Protein AF-A0A0D0C4F1-F1 (afdb_monomer_lite)

Structure (mmCIF, N/CA/C/O backbone):
data_AF-A0A0D0C4F1-F1
#
_entry.id   AF-A0A0D0C4F1-F1
#
loop_
_atom_site.group_PDB
_atom_site.id
_atom_site.type_symbol
_atom_site.label_atom_id
_atom_site.label_alt_id
_atom_site.label_comp_id
_atom_site.label_asym_id
_atom_site.label_entity_id
_atom_site.label_seq_id
_atom_site.pdbx_PDB_ins_code
_atom_site.Cartn_x
_atom_site.Cartn_y
_atom_site.Cartn_z
_atom_site.occupancy
_atom_site.B_iso_or_equiv
_atom_site.auth_seq_id
_atom_site.auth_comp_id
_atom_site.auth_asym_id
_atom_site.auth_atom_id
_atom_site.pdbx_PDB_model_num
ATOM 1 N N . MET A 1 1 ? -8.580 4.361 14.245 1.00 83.38 1 MET A N 1
ATOM 2 C CA . MET A 1 1 ? -8.570 3.431 13.095 1.00 83.38 1 MET A CA 1
ATOM 3 C C . MET A 1 1 ? -7.857 4.011 11.878 1.00 83.38 1 MET A C 1
ATOM 5 O O . MET A 1 1 ? -6.999 3.319 11.361 1.00 83.38 1 MET A O 1
ATOM 9 N N . ARG A 1 2 ? -8.082 5.276 11.476 1.00 88.12 2 ARG A N 1
ATOM 10 C CA . ARG A 1 2 ? -7.392 5.882 10.312 1.00 88.12 2 ARG A CA 1
ATOM 11 C C . ARG A 1 2 ? -5.863 5.753 10.309 1.00 88.12 2 ARG A C 1
ATOM 13 O O . ARG A 1 2 ? -5.321 5.263 9.335 1.00 88.12 2 ARG A O 1
ATOM 20 N N . LYS A 1 3 ? -5.167 6.081 11.406 1.00 90.06 3 LYS A N 1
ATOM 21 C CA . LYS A 1 3 ? -3.699 5.895 11.483 1.00 90.06 3 LYS A CA 1
ATOM 22 C C . LYS A 1 3 ? -3.250 4.439 11.263 1.00 90.06 3 LYS A C 1
ATOM 24 O O . LYS A 1 3 ? -2.219 4.212 10.651 1.00 90.06 3 LYS A O 1
ATOM 29 N N . GLN A 1 4 ? -4.019 3.462 11.755 1.00 91.75 4 GLN A N 1
ATOM 30 C CA . GLN A 1 4 ? -3.726 2.035 11.551 1.00 91.75 4 GLN A CA 1
ATOM 31 C C . GLN A 1 4 ? -3.981 1.616 10.100 1.00 91.75 4 GLN A C 1
ATOM 33 O O . GLN A 1 4 ? -3.184 0.877 9.541 1.00 91.75 4 GLN A O 1
ATOM 38 N N . ALA A 1 5 ? -5.064 2.118 9.498 1.00 92.06 5 ALA A N 1
ATOM 39 C CA . ALA A 1 5 ? -5.373 1.900 8.090 1.00 92.06 5 ALA A CA 1
ATOM 40 C C . ALA A 1 5 ? -4.284 2.470 7.173 1.00 92.06 5 ALA A C 1
ATOM 42 O O . ALA A 1 5 ? -3.799 1.738 6.326 1.00 92.06 5 ALA A O 1
ATOM 43 N N . ILE A 1 6 ? -3.846 3.716 7.401 1.00 93.19 6 ILE A N 1
ATOM 44 C CA . ILE A 1 6 ? -2.754 4.346 6.638 1.00 93.19 6 ILE A CA 1
ATOM 45 C C . ILE A 1 6 ? -1.483 3.504 6.730 1.00 93.19 6 ILE A C 1
ATOM 47 O O . ILE A 1 6 ? -0.883 3.197 5.709 1.00 93.19 6 ILE A O 1
ATOM 51 N N . LYS A 1 7 ? -1.104 3.075 7.941 1.00 94.38 7 LYS A N 1
ATOM 52 C CA . LYS A 1 7 ? 0.089 2.247 8.128 1.00 94.38 7 LYS A CA 1
ATOM 53 C C . LYS A 1 7 ? 0.014 0.947 7.317 1.00 94.38 7 LYS A C 1
ATOM 55 O O . LYS A 1 7 ? 0.936 0.645 6.572 1.00 94.38 7 LYS A O 1
ATOM 60 N N . LEU A 1 8 ? -1.087 0.203 7.441 1.00 95.44 8 LEU A N 1
ATOM 61 C CA . LEU A 1 8 ? -1.273 -1.057 6.713 1.00 95.44 8 LEU A CA 1
ATOM 62 C C . LEU A 1 8 ? -1.363 -0.840 5.196 1.00 95.44 8 LEU A C 1
ATOM 64 O O . LEU A 1 8 ? -0.863 -1.661 4.438 1.00 95.44 8 LEU A O 1
ATOM 68 N N . ALA A 1 9 ? -1.972 0.260 4.750 1.00 94.62 9 ALA A N 1
ATOM 69 C CA . ALA A 1 9 ? -2.056 0.605 3.335 1.00 94.62 9 ALA A CA 1
ATOM 70 C C . ALA A 1 9 ? -0.671 0.926 2.763 1.00 94.62 9 ALA A C 1
ATOM 72 O O . ALA A 1 9 ? -0.310 0.404 1.717 1.00 94.62 9 ALA A O 1
ATOM 73 N N . CYS A 1 10 ? 0.142 1.716 3.467 1.00 95.06 10 CYS A N 1
ATOM 74 C CA . CYS A 1 10 ? 1.498 2.030 3.022 1.00 95.06 10 CYS A CA 1
ATOM 75 C C . CYS A 1 10 ? 2.433 0.815 3.050 1.00 95.06 10 CYS A C 1
ATOM 77 O O . CYS A 1 10 ? 3.336 0.726 2.220 1.00 95.06 10 CYS A O 1
ATOM 79 N N . GLU A 1 11 ? 2.211 -0.137 3.961 1.00 96.25 11 GLU A N 1
ATOM 80 C CA . GLU A 1 11 ? 2.885 -1.437 3.917 1.00 96.25 11 GLU A CA 1
ATOM 81 C C . GLU A 1 11 ? 2.503 -2.225 2.652 1.00 96.25 11 GLU A C 1
ATOM 83 O O . GLU A 1 11 ? 3.402 -2.738 1.988 1.00 96.25 11 GLU A O 1
ATOM 88 N N . GLU A 1 12 ? 1.219 -2.257 2.277 1.00 94.94 12 GLU A N 1
ATOM 89 C CA . GLU A 1 12 ? 0.742 -2.909 1.045 1.00 94.94 12 GLU A CA 1
ATOM 90 C C . GLU A 1 12 ? 1.328 -2.261 -0.219 1.00 94.94 12 GLU A C 1
ATOM 92 O O . GLU A 1 12 ? 1.890 -2.957 -1.062 1.00 94.94 12 GLU A O 1
ATOM 97 N N . VAL A 1 13 ? 1.292 -0.926 -0.321 1.00 94.31 13 VAL A N 1
ATOM 98 C CA . VAL A 1 13 ? 1.899 -0.175 -1.439 1.00 94.31 13 VAL A CA 1
ATOM 99 C C . VAL A 1 13 ? 3.371 -0.543 -1.596 1.00 94.31 13 VAL A C 1
ATOM 101 O O . VAL A 1 13 ? 3.865 -0.742 -2.705 1.00 94.31 13 VAL A O 1
ATOM 104 N N . ALA A 1 14 ? 4.094 -0.650 -0.482 1.00 94.94 14 ALA A N 1
ATOM 105 C CA . ALA A 1 14 ? 5.500 -1.004 -0.516 1.00 94.94 14 ALA A CA 1
ATOM 106 C C . ALA A 1 14 ? 5.724 -2.460 -0.953 1.00 94.94 14 ALA A C 1
ATOM 108 O O . ALA A 1 14 ? 6.662 -2.722 -1.703 1.00 94.94 14 ALA A O 1
ATOM 109 N N . GLU A 1 15 ? 4.867 -3.399 -0.548 1.00 94.19 15 GLU A N 1
ATOM 110 C CA . GLU A 1 15 ? 4.913 -4.778 -1.051 1.00 94.19 15 GLU A CA 1
ATOM 111 C C . GLU A 1 15 ? 4.669 -4.845 -2.564 1.00 94.19 15 GLU A C 1
ATOM 113 O O . GLU A 1 15 ? 5.395 -5.545 -3.269 1.00 9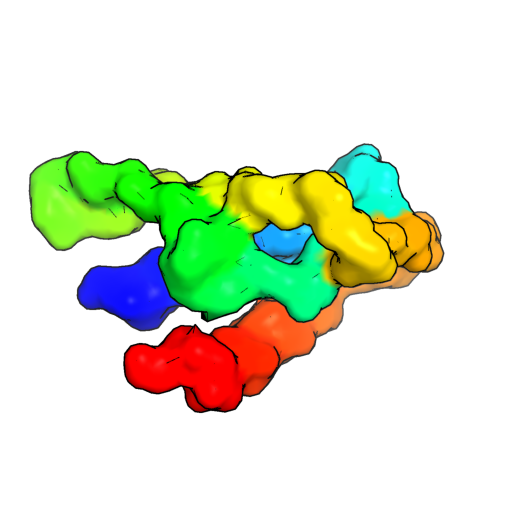4.19 15 GLU A O 1
ATOM 118 N N . GLU A 1 16 ? 3.712 -4.087 -3.096 1.00 92.38 16 GLU A N 1
ATOM 119 C CA . GLU A 1 16 ? 3.458 -4.030 -4.541 1.00 92.38 16 GLU A CA 1
ATOM 120 C C . GLU A 1 16 ? 4.641 -3.443 -5.308 1.00 92.38 16 GLU A C 1
ATOM 122 O O . GLU A 1 16 ? 5.094 -4.017 -6.301 1.00 92.38 16 GLU A O 1
ATOM 127 N N . VAL A 1 17 ? 5.221 -2.353 -4.808 1.00 93.75 17 VAL A N 1
ATOM 128 C CA . VAL A 1 17 ? 6.393 -1.730 -5.426 1.00 93.75 17 VAL A CA 1
ATOM 129 C C . VAL A 1 17 ? 7.582 -2.682 -5.480 1.00 93.75 17 VAL A C 1
ATOM 131 O O . VAL A 1 17 ? 8.273 -2.734 -6.500 1.00 93.75 17 VAL A O 1
ATOM 134 N N . ILE A 1 18 ? 7.831 -3.433 -4.408 1.00 94.00 18 ILE A N 1
ATOM 135 C CA . ILE A 1 18 ? 8.983 -4.334 -4.327 1.00 94.00 18 ILE A CA 1
ATOM 136 C C . ILE A 1 18 ? 8.754 -5.611 -5.140 1.00 94.00 18 ILE A C 1
ATOM 138 O O . ILE A 1 18 ? 9.643 -6.026 -5.887 1.00 94.00 18 ILE A O 1
ATOM 142 N N . ASN A 1 19 ? 7.573 -6.220 -5.034 1.00 92.44 19 ASN A N 1
ATOM 143 C CA . ASN A 1 19 ? 7.304 -7.526 -5.634 1.00 92.44 19 ASN A CA 1
ATOM 144 C C . ASN A 1 19 ? 6.870 -7.424 -7.101 1.00 92.44 19 ASN A C 1
ATOM 146 O O . ASN A 1 19 ? 7.242 -8.274 -7.911 1.00 92.44 19 ASN A O 1
ATOM 150 N N . LEU A 1 20 ? 6.100 -6.391 -7.450 1.00 91.12 20 LEU A N 1
ATOM 151 C CA . LEU A 1 20 ? 5.501 -6.220 -8.778 1.00 91.12 20 LEU A CA 1
ATOM 152 C C . LEU A 1 20 ? 6.212 -5.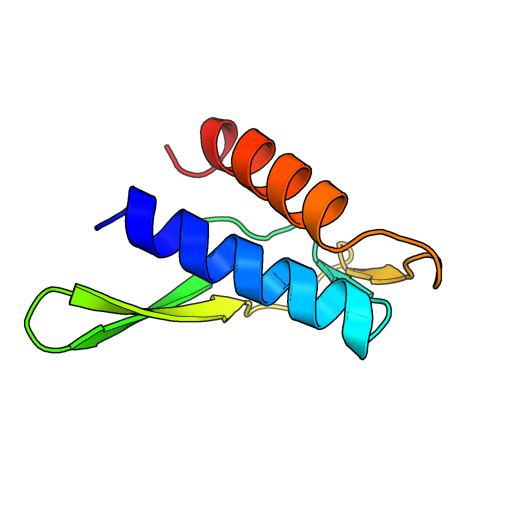158 -9.623 1.00 91.12 20 LEU A C 1
ATOM 154 O O . LEU A 1 20 ? 5.939 -5.054 -10.817 1.00 91.12 20 LEU A O 1
ATOM 158 N N . GLN A 1 21 ? 7.136 -4.388 -9.034 1.00 92.50 21 GLN A N 1
ATOM 159 C CA . GLN A 1 21 ? 7.806 -3.257 -9.696 1.00 92.50 21 GLN A CA 1
ATOM 160 C C . GLN A 1 21 ? 6.808 -2.230 -10.241 1.00 92.50 21 GLN A C 1
ATOM 162 O O . GLN A 1 21 ? 6.990 -1.664 -11.324 1.00 92.50 21 GLN A O 1
ATOM 167 N N . MET A 1 22 ? 5.743 -2.010 -9.472 1.00 90.88 22 MET A N 1
ATOM 168 C CA . MET A 1 22 ? 4.600 -1.191 -9.837 1.00 90.88 22 MET A CA 1
ATOM 169 C C . MET A 1 22 ? 4.252 -0.249 -8.689 1.00 90.88 22 MET A C 1
ATOM 171 O O . MET A 1 22 ? 4.196 -0.670 -7.539 1.00 90.88 22 MET A O 1
ATOM 175 N N . PHE A 1 23 ? 4.016 1.018 -8.999 1.00 90.69 23 PHE A N 1
ATOM 176 C CA . PHE A 1 23 ? 3.540 2.016 -8.054 1.00 90.69 23 PHE A CA 1
ATOM 177 C C . PHE A 1 23 ? 2.209 2.575 -8.534 1.00 90.69 23 PHE A C 1
ATOM 179 O O . PHE A 1 23 ? 2.127 3.109 -9.637 1.00 90.69 23 PHE A O 1
ATOM 186 N N . HIS A 1 24 ? 1.186 2.445 -7.700 1.00 90.12 24 HIS A N 1
ATOM 187 C CA . HIS A 1 24 ? -0.098 3.099 -7.891 1.00 90.12 24 HIS A CA 1
ATOM 188 C C . HIS A 1 24 ? -0.049 4.462 -7.189 1.00 90.12 24 HIS A C 1
ATOM 190 O O . HIS A 1 24 ? 0.144 4.504 -5.980 1.00 90.12 24 HIS A O 1
ATOM 196 N N . ASP A 1 25 ? -0.162 5.570 -7.919 1.00 86.88 25 ASP A N 1
ATOM 197 C CA . ASP A 1 25 ? -0.050 6.939 -7.373 1.00 86.88 25 ASP A CA 1
ATOM 198 C C . ASP A 1 25 ? -1.398 7.509 -6.892 1.00 86.88 25 ASP A C 1
ATOM 200 O O . ASP A 1 25 ? -1.502 8.680 -6.546 1.00 86.88 25 ASP A O 1
ATOM 204 N N . ASP A 1 26 ? -2.447 6.682 -6.844 1.00 84.19 26 ASP A N 1
ATOM 205 C CA . ASP A 1 26 ? -3.791 7.089 -6.418 1.00 84.19 26 ASP A CA 1
ATOM 206 C C . ASP A 1 26 ? -4.292 6.297 -5.197 1.00 84.19 26 ASP A C 1
ATOM 208 O O . ASP A 1 26 ? -5.427 5.825 -5.127 1.00 84.19 26 ASP A O 1
ATOM 212 N N . ASN A 1 27 ? -3.423 6.132 -4.195 1.00 82.06 27 ASN A N 1
ATOM 213 C CA . ASN A 1 27 ? -3.726 5.408 -2.949 1.00 82.06 27 ASN A CA 1
ATOM 214 C C . ASN A 1 27 ? -4.492 6.279 -1.937 1.00 82.06 27 ASN A C 1
ATOM 216 O O . ASN A 1 27 ? -4.086 6.417 -0.777 1.00 82.06 27 ASN A O 1
ATOM 220 N N . ASN A 1 28 ? -5.568 6.930 -2.372 1.00 85.50 28 ASN A N 1
ATOM 221 C CA . ASN A 1 28 ? -6.429 7.743 -1.513 1.00 85.50 28 ASN A CA 1
ATOM 222 C C . ASN A 1 28 ? -7.426 6.867 -0.705 1.00 85.50 28 ASN A C 1
ATOM 224 O O . ASN A 1 28 ? -7.434 5.644 -0.823 1.00 85.50 28 ASN A O 1
ATOM 228 N N . MET A 1 29 ? -8.255 7.477 0.154 1.00 85.94 29 MET A N 1
ATOM 229 C CA . MET A 1 29 ? -9.191 6.734 1.020 1.00 85.94 29 MET A CA 1
ATOM 230 C C . MET A 1 29 ? -10.272 5.947 0.268 1.00 85.94 29 MET A C 1
ATOM 232 O O . MET A 1 29 ? -10.768 4.960 0.813 1.00 85.94 29 MET A O 1
ATOM 236 N N . ASP A 1 30 ? -10.634 6.371 -0.938 1.00 88.00 30 ASP A N 1
ATOM 237 C CA . ASP A 1 30 ? -11.659 5.726 -1.760 1.00 88.00 30 ASP A CA 1
ATOM 238 C C . ASP A 1 30 ? -11.097 4.496 -2.498 1.00 88.00 30 ASP A C 1
ATOM 240 O O . ASP A 1 30 ? -11.834 3.548 -2.772 1.00 88.00 30 ASP A O 1
ATOM 244 N N . ASN A 1 31 ? -9.775 4.450 -2.696 1.00 90.06 31 ASN A N 1
ATOM 245 C CA . ASN A 1 31 ? -9.059 3.371 -3.388 1.00 90.06 31 ASN A CA 1
ATOM 246 C C . ASN A 1 31 ? -8.351 2.394 -2.435 1.00 90.06 31 ASN A C 1
ATOM 248 O O . ASN A 1 31 ? -7.470 1.632 -2.841 1.00 90.06 31 ASN A O 1
ATOM 252 N N . VAL A 1 32 ? -8.733 2.386 -1.152 1.00 91.62 32 VAL A N 1
ATOM 253 C CA . VAL A 1 32 ? -8.211 1.436 -0.163 1.00 91.62 32 VAL A CA 1
ATOM 254 C C . VAL A 1 32 ? -9.332 0.722 0.575 1.00 91.62 32 VAL A C 1
ATOM 256 O O . VAL A 1 32 ? -10.112 1.314 1.320 1.00 91.62 32 VAL A O 1
ATOM 259 N N . LEU A 1 33 ? -9.345 -0.605 0.457 1.00 94.00 33 LEU A N 1
ATOM 260 C CA . LEU A 1 33 ? -10.229 -1.462 1.234 1.00 94.00 33 LEU A CA 1
ATOM 261 C C . LEU A 1 33 ? -9.551 -1.892 2.530 1.00 94.00 33 LEU A C 1
ATOM 263 O O . LEU A 1 33 ? -8.467 -2.472 2.523 1.00 94.00 33 LEU A O 1
ATOM 267 N N . VAL A 1 34 ? -10.226 -1.674 3.657 1.00 94.50 34 VAL A N 1
ATOM 268 C CA . VAL A 1 34 ? -9.755 -2.108 4.976 1.00 94.50 34 VAL A CA 1
ATOM 269 C C . VAL A 1 34 ? -10.587 -3.264 5.515 1.00 94.50 34 VAL A C 1
ATOM 271 O O . VAL A 1 34 ? -11.815 -3.228 5.512 1.00 94.50 34 VAL A O 1
ATOM 274 N N . THR A 1 35 ? -9.921 -4.286 6.049 1.00 96.44 35 THR A N 1
ATOM 275 C CA . THR A 1 35 ? -10.593 -5.361 6.789 1.00 96.44 35 THR A CA 1
ATOM 276 C C . THR A 1 35 ? -10.586 -5.035 8.274 1.00 96.44 35 THR A C 1
ATOM 278 O O . THR A 1 35 ? -9.525 -4.826 8.868 1.00 96.44 35 THR A O 1
ATOM 281 N N . VAL A 1 36 ? -11.768 -5.027 8.895 1.00 96.12 36 VAL A N 1
ATOM 282 C CA . VAL A 1 36 ? -11.932 -4.768 10.330 1.00 96.12 36 VAL A CA 1
ATOM 283 C C . VAL A 1 36 ? -12.381 -6.041 11.039 1.00 96.12 36 VAL A C 1
ATOM 285 O O . VAL A 1 36 ? -13.402 -6.630 10.696 1.00 96.12 36 VAL A O 1
ATOM 288 N N . LYS A 1 37 ? -11.645 -6.445 12.076 1.00 96.06 37 LYS A N 1
ATOM 289 C CA . LYS A 1 37 ? -11.995 -7.567 12.955 1.00 96.06 37 LYS A CA 1
ATOM 290 C C . LYS A 1 37 ? -11.872 -7.115 14.403 1.00 96.06 37 LYS A C 1
ATOM 292 O O . LYS A 1 37 ? -10.877 -6.508 14.777 1.00 96.06 37 LYS A O 1
ATOM 297 N N . ASN A 1 38 ? -12.885 -7.384 15.227 1.00 95.00 38 ASN A N 1
ATOM 298 C CA . ASN A 1 38 ? -12.892 -7.009 16.650 1.00 95.00 38 ASN A CA 1
ATOM 299 C C . ASN A 1 38 ? -12.564 -5.520 16.902 1.00 95.00 38 ASN A C 1
ATOM 301 O O . ASN A 1 38 ? -11.803 -5.192 17.809 1.00 95.00 38 ASN A O 1
ATOM 305 N N . LYS A 1 39 ? -13.130 -4.612 16.089 1.00 92.31 39 LYS A N 1
ATOM 306 C CA . LYS A 1 39 ? -12.878 -3.153 16.135 1.00 92.31 39 LYS A CA 1
ATOM 307 C C . LYS A 1 39 ? -11.423 -2.737 15.851 1.00 92.31 39 LYS A C 1
ATOM 309 O O . LYS A 1 39 ? -11.045 -1.604 16.145 1.00 92.31 39 LYS A O 1
ATOM 314 N N . GLN A 1 40 ? -10.613 -3.622 15.274 1.00 92.50 40 GLN A N 1
ATOM 315 C CA . GLN A 1 40 ? -9.246 -3.338 14.843 1.00 92.50 40 GLN A CA 1
ATOM 316 C C . GLN A 1 40 ? -9.125 -3.506 13.332 1.00 92.50 40 GLN A C 1
ATOM 318 O O . GLN A 1 40 ? -9.718 -4.419 12.756 1.00 92.50 40 GLN A O 1
ATOM 323 N N . VAL A 1 41 ? -8.354 -2.626 12.693 1.00 94.44 41 VAL A N 1
ATOM 324 C CA . VAL A 1 41 ? -7.980 -2.794 11.285 1.00 94.44 41 VAL A CA 1
ATOM 325 C C . VAL A 1 41 ? -6.893 -3.862 11.222 1.00 94.44 41 VAL A C 1
ATOM 327 O O . VAL A 1 41 ? -5.869 -3.717 11.887 1.00 94.44 41 VAL A O 1
ATOM 330 N N . VAL A 1 42 ? -7.135 -4.935 10.470 1.00 95.75 42 VAL A N 1
ATOM 331 C CA . VAL A 1 42 ? -6.230 -6.097 10.389 1.00 95.75 42 VAL A CA 1
ATOM 332 C C . VAL A 1 42 ? -5.585 -6.272 9.018 1.00 95.75 42 VAL A C 1
ATOM 334 O O . VAL A 1 42 ? -4.608 -7.002 8.907 1.00 95.75 42 VAL A O 1
ATOM 337 N N . ALA A 1 43 ? -6.118 -5.618 7.987 1.00 94.50 43 ALA A N 1
ATOM 338 C CA . ALA A 1 43 ? -5.535 -5.595 6.652 1.00 94.50 43 ALA A CA 1
ATOM 339 C C . ALA A 1 43 ? -5.989 -4.342 5.898 1.00 94.50 43 ALA A C 1
ATOM 341 O O . ALA A 1 43 ? -7.074 -3.816 6.170 1.00 94.50 43 ALA A O 1
ATOM 342 N N . ALA A 1 44 ? -5.177 -3.916 4.937 1.00 94.88 44 ALA A N 1
ATOM 343 C CA . ALA A 1 44 ? -5.518 -2.931 3.923 1.00 94.88 44 ALA A CA 1
ATOM 344 C C . ALA A 1 44 ? -5.113 -3.490 2.553 1.00 94.88 44 ALA A C 1
ATOM 346 O O . ALA A 1 44 ? -4.115 -4.200 2.459 1.00 94.88 44 ALA A O 1
ATOM 347 N N . ARG A 1 45 ? -5.910 -3.212 1.523 1.00 93.75 45 ARG A N 1
ATOM 348 C CA . ARG A 1 45 ? -5.651 -3.595 0.132 1.00 93.75 45 ARG A CA 1
ATOM 349 C C . ARG A 1 45 ? -5.869 -2.387 -0.757 1.00 93.75 45 ARG A C 1
ATOM 351 O O . ARG A 1 45 ? -6.892 -1.715 -0.607 1.00 93.75 45 ARG A O 1
ATOM 358 N N . ILE A 1 46 ? -4.929 -2.143 -1.658 1.00 91.31 46 ILE A N 1
ATOM 359 C CA . ILE A 1 46 ? -5.086 -1.141 -2.706 1.00 91.31 46 ILE A CA 1
ATOM 360 C C . ILE A 1 46 ? -6.020 -1.717 -3.777 1.00 91.31 46 ILE A C 1
ATOM 362 O O . ILE A 1 46 ? -6.000 -2.915 -4.070 1.00 91.31 46 ILE A O 1
ATOM 366 N N . VAL A 1 47 ? -6.915 -0.882 -4.292 1.00 90.62 47 VAL A N 1
ATOM 367 C CA . VAL A 1 47 ? -7.841 -1.222 -5.375 1.00 90.62 47 VAL A CA 1
ATOM 368 C C . VAL A 1 47 ? -7.834 -0.117 -6.430 1.00 90.62 47 VAL A C 1
ATOM 370 O O . VAL A 1 47 ? -7.145 0.883 -6.278 1.00 90.62 47 VAL A O 1
ATOM 373 N N . ASP A 1 48 ? -8.614 -0.320 -7.492 1.00 87.31 48 ASP A N 1
ATOM 374 C CA . ASP A 1 48 ? -8.787 0.631 -8.597 1.00 87.31 48 ASP A CA 1
ATOM 375 C C . ASP A 1 48 ? -7.523 0.919 -9.429 1.00 87.31 48 ASP A C 1
ATOM 377 O O . ASP A 1 48 ? -7.136 2.051 -9.684 1.00 87.31 48 ASP A O 1
ATOM 381 N N . TYR A 1 49 ? -6.906 -0.139 -9.955 1.00 85.06 49 TYR A N 1
ATOM 382 C CA . TYR A 1 49 ? -5.778 -0.038 -10.895 1.00 85.06 49 TYR A CA 1
ATOM 383 C C . TYR A 1 49 ? -6.196 0.339 -12.328 1.00 85.06 49 TYR A C 1
ATOM 385 O O . TYR A 1 49 ? -5.430 0.131 -13.268 1.00 85.06 49 TYR A O 1
ATOM 393 N N . GLY A 1 50 ? -7.428 0.815 -12.534 1.00 74.56 50 GLY A N 1
ATOM 394 C CA . GLY A 1 50 ? -7.968 1.112 -13.864 1.00 74.56 50 GLY A CA 1
ATOM 395 C C . GLY A 1 50 ? -7.439 2.406 -14.495 1.00 74.56 50 GLY A C 1
ATOM 396 O O . GLY A 1 50 ? -7.775 2.685 -15.645 1.00 74.56 50 GLY A O 1
ATOM 397 N N . GLY A 1 51 ? -6.654 3.202 -13.762 1.00 64.94 51 GLY A N 1
AT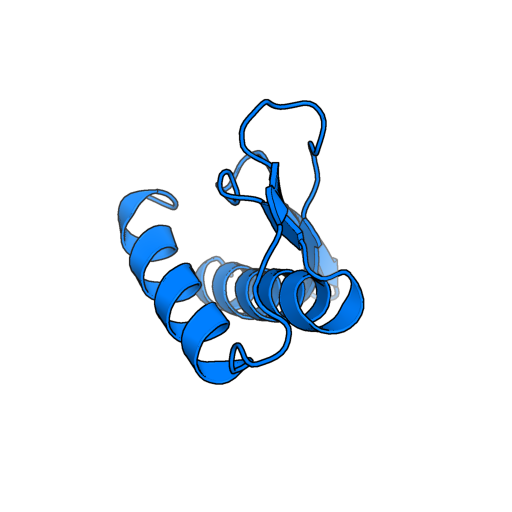OM 398 C CA . GLY A 1 51 ? -6.257 4.559 -14.148 1.00 64.94 51 GLY A CA 1
ATOM 399 C C . GLY A 1 51 ? -4.881 4.709 -14.813 1.00 64.94 51 GLY A C 1
ATOM 400 O O . GLY A 1 51 ? -4.061 3.794 -14.849 1.00 64.94 51 GLY A O 1
ATOM 401 N N . GLU A 1 52 ? -4.604 5.929 -15.291 1.00 74.62 52 GLU A N 1
ATOM 402 C CA . GLU A 1 52 ? -3.308 6.369 -15.852 1.00 74.62 52 GLU A CA 1
ATOM 403 C C . GLU A 1 52 ? -2.195 6.520 -14.789 1.00 74.62 52 GLU A C 1
ATOM 405 O O . GLU A 1 52 ? -1.045 6.803 -15.119 1.00 74.62 52 GLU A O 1
ATOM 410 N N . SER A 1 53 ? -2.525 6.305 -13.513 1.00 82.81 53 SER A N 1
ATOM 411 C CA . SER A 1 53 ? -1.664 6.553 -12.349 1.00 82.81 53 SER A CA 1
ATOM 412 C C . SER A 1 53 ? -0.888 5.315 -11.880 1.00 82.81 53 SER A C 1
ATOM 414 O O . SER A 1 53 ? -0.525 5.213 -10.709 1.00 82.81 53 SER A O 1
ATOM 416 N N . VAL A 1 54 ? -0.645 4.350 -12.771 1.00 88.62 54 VAL A N 1
ATOM 417 C CA . VAL A 1 54 ? 0.153 3.149 -12.484 1.00 88.62 54 VAL A CA 1
ATOM 418 C C . VAL A 1 54 ? 1.505 3.252 -13.187 1.00 88.62 54 VAL A C 1
ATOM 420 O O . VAL A 1 54 ? 1.589 3.313 -14.412 1.00 88.62 54 VAL A O 1
ATOM 423 N N . PHE A 1 55 ? 2.584 3.234 -12.409 1.00 89.81 55 PHE A N 1
ATOM 424 C CA . PHE A 1 55 ? 3.945 3.477 -12.883 1.00 89.81 55 PHE A CA 1
ATOM 425 C C . PHE A 1 55 ? 4.864 2.286 -12.631 1.00 89.81 55 PHE A C 1
ATOM 427 O O . PHE A 1 55 ? 4.751 1.595 -11.622 1.00 89.81 55 PHE A O 1
ATOM 434 N N . HIS A 1 56 ? 5.851 2.088 -13.504 1.00 91.69 56 HIS A N 1
ATOM 435 C CA . HIS A 1 56 ? 6.937 1.145 -13.242 1.00 91.69 56 HIS A CA 1
ATOM 436 C C . HIS A 1 56 ? 7.970 1.733 -12.282 1.00 91.69 56 HIS A C 1
ATOM 438 O O . HIS A 1 56 ? 8.406 2.877 -12.437 1.00 91.69 56 HIS A O 1
ATOM 444 N N . THR A 1 57 ? 8.432 0.926 -11.331 1.00 91.69 57 THR A N 1
ATOM 445 C CA . THR A 1 57 ? 9.468 1.329 -10.375 1.00 91.69 57 THR A CA 1
ATOM 446 C C . THR A 1 57 ? 10.826 0.720 -10.707 1.00 91.69 57 THR A C 1
ATOM 448 O O . THR A 1 57 ? 10.960 -0.310 -11.372 1.00 91.69 57 THR A O 1
ATOM 451 N N . LYS A 1 58 ? 11.892 1.378 -10.239 1.00 90.75 58 LYS A N 1
ATOM 452 C CA . LYS A 1 58 ? 13.248 0.827 -10.329 1.00 90.75 58 LYS A CA 1
ATOM 453 C C . LYS A 1 58 ? 13.397 -0.331 -9.343 1.00 90.75 58 LYS A C 1
ATOM 455 O O . LYS A 1 58 ? 13.033 -0.198 -8.180 1.00 90.75 58 LYS A O 1
ATOM 460 N N . LYS A 1 59 ? 14.070 -1.406 -9.769 1.00 85.19 59 LYS A N 1
ATOM 461 C CA . LYS A 1 59 ? 14.313 -2.609 -8.944 1.00 85.19 59 LYS A CA 1
ATOM 462 C C . LYS A 1 59 ? 15.053 -2.352 -7.626 1.00 85.19 59 LYS A C 1
ATOM 464 O O . LYS A 1 59 ? 15.002 -3.184 -6.734 1.00 85.19 59 LYS A O 1
ATOM 469 N N . SER A 1 60 ? 15.787 -1.246 -7.525 1.00 89.94 60 SER A N 1
ATOM 470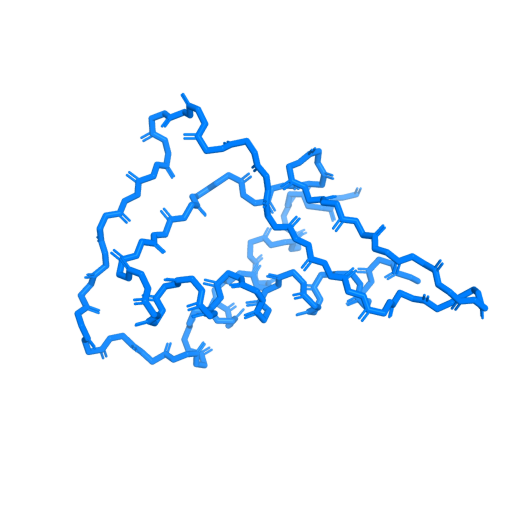 C CA . SER A 1 60 ? 16.626 -0.908 -6.372 1.00 89.94 60 SER A CA 1
ATOM 471 C C . SER A 1 60 ? 15.941 0.017 -5.363 1.00 89.94 60 SER A C 1
ATOM 473 O O . SER A 1 60 ? 16.627 0.604 -4.527 1.00 89.94 60 SER A O 1
ATOM 475 N N . ILE A 1 61 ? 14.632 0.247 -5.485 1.00 93.00 61 ILE A N 1
ATOM 476 C CA . ILE A 1 61 ? 13.916 1.104 -4.542 1.00 93.00 61 ILE A CA 1
ATOM 477 C C . ILE A 1 61 ? 13.801 0.393 -3.188 1.00 93.00 61 ILE A C 1
ATOM 479 O O . ILE A 1 61 ? 13.566 -0.811 -3.127 1.00 93.00 61 ILE A O 1
ATOM 483 N N . SER A 1 62 ? 14.020 1.127 -2.099 1.00 94.19 62 SER A N 1
ATOM 484 C CA . SER A 1 62 ? 13.908 0.574 -0.746 1.00 94.19 62 SER A CA 1
ATOM 485 C C . SER A 1 62 ? 12.455 0.623 -0.288 1.00 94.19 62 SER A C 1
ATOM 487 O O . SER A 1 62 ? 11.755 1.615 -0.511 1.00 94.19 62 SER A O 1
ATOM 489 N N . LYS A 1 63 ? 12.022 -0.438 0.398 1.00 94.50 63 LYS A N 1
ATOM 490 C CA . LYS A 1 63 ? 10.684 -0.536 0.987 1.00 94.50 63 LYS A CA 1
ATOM 491 C C . LYS A 1 63 ? 10.422 0.624 1.953 1.00 94.50 63 LYS A C 1
ATOM 493 O O . LYS A 1 63 ? 9.353 1.223 1.936 1.00 94.50 63 LYS A O 1
ATOM 498 N N . GLU A 1 64 ? 11.422 0.983 2.752 1.00 95.44 64 GLU A N 1
ATOM 499 C CA . GLU A 1 64 ? 11.358 2.056 3.746 1.00 95.44 64 GLU A CA 1
ATOM 500 C C . GLU A 1 64 ? 11.129 3.425 3.094 1.00 95.44 64 GLU A C 1
ATOM 502 O O . GLU A 1 64 ? 10.357 4.232 3.610 1.00 95.44 64 GLU A O 1
ATOM 507 N N . VAL A 1 65 ? 11.755 3.676 1.938 1.00 94.56 65 VAL A N 1
ATOM 508 C CA . VAL A 1 65 ? 11.552 4.915 1.169 1.00 94.56 65 VAL A CA 1
ATOM 509 C C . VAL A 1 65 ? 10.117 5.006 0.652 1.00 94.56 65 VAL A C 1
ATOM 511 O O . VAL A 1 65 ? 9.507 6.071 0.735 1.00 94.56 65 VAL A O 1
ATOM 514 N N . VAL A 1 66 ? 9.564 3.896 0.156 1.00 94.38 66 VAL A N 1
ATOM 515 C CA . VAL A 1 66 ? 8.182 3.843 -0.347 1.00 94.38 66 VAL A CA 1
ATOM 516 C C . VAL A 1 66 ? 7.180 4.093 0.779 1.00 94.38 66 VAL A C 1
ATOM 518 O O . VAL A 1 66 ? 6.278 4.913 0.619 1.00 94.38 66 VAL A O 1
ATOM 521 N N . ILE A 1 67 ? 7.370 3.453 1.939 1.00 95.75 67 ILE A N 1
ATOM 522 C CA . ILE A 1 67 ? 6.512 3.660 3.116 1.00 95.75 67 ILE A CA 1
ATOM 523 C C . ILE A 1 67 ? 6.556 5.125 3.556 1.00 95.75 67 ILE A C 1
ATOM 525 O O . ILE A 1 67 ? 5.506 5.747 3.704 1.00 95.75 67 ILE A O 1
ATOM 529 N N . ALA A 1 68 ? 7.752 5.702 3.710 1.00 94.88 68 ALA A N 1
ATOM 530 C CA . ALA A 1 68 ? 7.904 7.089 4.146 1.00 94.88 68 ALA A CA 1
ATOM 531 C C . ALA A 1 68 ? 7.250 8.086 3.173 1.00 94.88 68 ALA A C 1
ATOM 533 O O . ALA A 1 68 ? 6.669 9.086 3.601 1.00 94.88 68 ALA A O 1
ATOM 534 N N . TYR A 1 69 ? 7.328 7.814 1.867 1.00 92.81 69 TYR A N 1
ATOM 535 C CA . TYR A 1 69 ? 6.645 8.609 0.851 1.00 92.81 69 TYR A CA 1
ATOM 536 C C . TYR A 1 69 ? 5.119 8.492 0.967 1.00 92.81 69 TYR A C 1
ATOM 538 O O . TYR A 1 69 ? 4.439 9.511 1.082 1.00 92.81 69 TYR A O 1
ATOM 546 N N . CYS A 1 70 ? 4.590 7.267 1.026 1.00 92.75 70 CYS A N 1
ATOM 547 C CA . CYS A 1 70 ? 3.157 7.019 1.169 1.00 92.75 70 CYS A CA 1
ATOM 548 C C . CYS A 1 70 ? 2.574 7.676 2.429 1.00 92.75 70 CYS A C 1
ATOM 550 O O . CYS A 1 70 ? 1.545 8.344 2.358 1.00 92.75 70 CYS A O 1
ATOM 552 N N . GLU A 1 71 ? 3.244 7.560 3.580 1.00 92.62 71 GLU A N 1
ATOM 553 C CA . GLU A 1 71 ? 2.770 8.165 4.829 1.00 92.62 71 GLU A CA 1
ATOM 554 C C . GLU A 1 71 ? 2.727 9.697 4.747 1.00 92.62 71 GLU A C 1
ATOM 556 O O . GLU A 1 71 ? 1.800 10.322 5.271 1.00 92.62 71 GLU A O 1
ATOM 561 N N . LYS A 1 72 ? 3.700 10.313 4.062 1.00 91.25 72 LYS A N 1
ATOM 562 C CA . LYS A 1 72 ? 3.725 11.760 3.826 1.00 91.25 72 LYS A CA 1
ATOM 563 C C . LYS A 1 72 ? 2.568 12.211 2.932 1.00 91.25 72 LYS A C 1
ATOM 565 O O . LYS A 1 72 ? 1.943 13.227 3.236 1.00 91.25 72 LYS A O 1
ATOM 570 N N . GLU A 1 73 ? 2.280 11.484 1.858 1.00 89.06 73 GLU A N 1
ATOM 571 C CA . GLU A 1 73 ? 1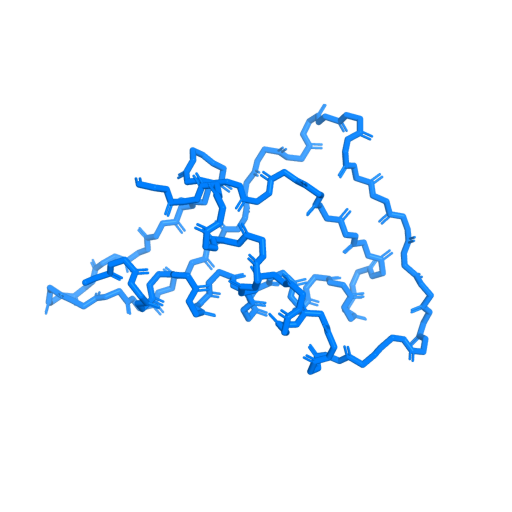.165 11.794 0.956 1.00 89.06 73 GLU A CA 1
ATOM 572 C C . GLU A 1 73 ? -0.190 11.555 1.632 1.00 89.06 73 GLU A C 1
ATOM 574 O O . GLU A 1 73 ? -1.092 12.390 1.542 1.00 89.06 73 GLU A O 1
ATOM 579 N N . ALA A 1 74 ? -0.322 10.487 2.421 1.00 86.75 74 ALA A N 1
ATOM 580 C CA . ALA A 1 74 ? -1.542 10.198 3.167 1.00 86.75 74 ALA A CA 1
ATOM 581 C C . ALA A 1 74 ? -1.943 11.353 4.106 1.00 86.75 74 ALA A C 1
ATOM 583 O O . ALA A 1 74 ? -3.129 11.628 4.263 1.00 86.75 74 ALA A O 1
ATOM 584 N N . LEU A 1 75 ? -0.988 12.096 4.682 1.00 77.25 75 LEU A N 1
ATOM 585 C CA . LEU A 1 75 ? -1.288 13.297 5.481 1.00 77.25 75 LEU A CA 1
ATOM 586 C C . LEU A 1 75 ? -2.005 14.399 4.686 1.00 77.25 75 LEU A C 1
ATOM 588 O O . LEU A 1 75 ? -2.696 15.234 5.276 1.00 77.25 75 LEU A O 1
ATOM 592 N N . GLN A 1 76 ? -1.827 14.430 3.368 1.00 80.50 76 GLN A N 1
ATOM 593 C CA . GLN A 1 76 ? -2.415 15.437 2.492 1.00 80.50 76 GLN A CA 1
ATOM 594 C C . GLN A 1 76 ? -3.798 15.015 1.996 1.00 80.50 76 GLN A C 1
ATOM 596 O O . GLN A 1 76 ? -4.722 15.834 2.028 1.00 80.50 76 GLN A O 1
ATOM 601 N N . TRP A 1 77 ? -3.929 13.750 1.587 1.00 78.62 77 TRP A N 1
ATOM 602 C CA . TRP A 1 77 ? -5.090 13.229 0.858 1.00 78.62 77 TRP A CA 1
ATOM 603 C C . TRP A 1 77 ? -6.105 12.507 1.735 1.00 78.62 77 TRP A C 1
ATOM 605 O O . TRP A 1 77 ? -7.307 12.603 1.509 1.00 78.62 77 TRP A O 1
ATOM 615 N N . TRP A 1 78 ? -5.647 11.820 2.779 1.00 83.00 78 TRP A N 1
ATOM 616 C CA . TRP A 1 78 ? -6.531 11.166 3.731 1.00 83.00 78 TRP A CA 1
ATOM 617 C C . TRP A 1 78 ? -6.853 12.199 4.793 1.00 83.00 78 TRP A C 1
ATOM 619 O O . TRP A 1 78 ? -6.213 12.163 5.844 1.00 83.00 78 TRP A O 1
ATOM 629 N N . LYS A 1 79 ? -7.753 13.151 4.509 1.00 73.56 79 LYS A N 1
ATOM 630 C CA . LYS A 1 79 ? -8.208 14.201 5.440 1.00 73.56 79 LYS A CA 1
ATOM 631 C C . LYS A 1 79 ? -9.488 13.847 6.173 1.00 73.56 79 LYS A C 1
ATOM 633 O O . LYS A 1 79 ? -10.274 13.008 5.706 1.00 73.56 79 LYS A O 1
#

Organism: NCBI:txid944289

pLDDT: mean 90.11, std 6.07, range [64.94, 96.44]

Sequence (79 aa):
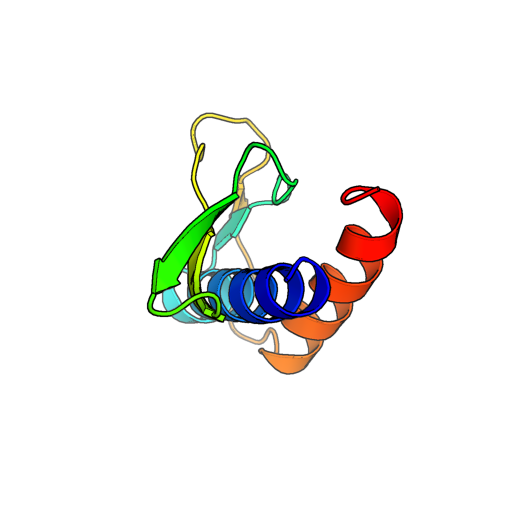MRKQAIKLACEEVAEEVINLQMFHDDNNMDNVLVTVKNKQVVAARIVDYGGESVFHTKKSISKEVVIAYCEKEALQWWK

Secondary structure (DSSP, 8-state):
-HHHHHHHHHHHHHHHHHHHSEEES---GGGEEEEEETTEEEEEEE--TTSS-EEE--TT--HHHHHHHHHHHHHHH--

Radius of gyration: 12.16 Å; chains: 1; bounding box: 30×23×32 Å

Foldseek 3Di:
DLVQQLQQLLLQQLCCCQVVQKHQPPSAPVQKDFDDDPNDTDHIDGHDPVDPRMDGHDNPDDSVVSSVVSSVVCVVRVD